Protein AF-A0A965IPZ7-F1 (afdb_monomer_lite)

pLDDT: mean 73.27, std 21.68, range [34.69, 98.5]

Secondary structure (DSSP, 8-state):
-HHHHHT-HHHHHHHHHHHHHHHHHHHHHT-HHHHHT--TTS-HHHHTT--HHHHHHHHHHHHEEE-TTS-EEESTT---GGGTT--EEEEEEE-SSS-EEEEEEEEETTEEEEEEEEESSTT--EE-TTT-TT-EE--SEEEEE---PPP-------

Sequence (158 aa):
MVLNRAGEKRGQKDIAQAWSRVANEAIGSGDFGSVFGVDAEIGRDQVANFSGARQIAWVESQLVAQRHDGVIEICPRGIDTAWLGANFECHRLVASAEHLISFAVRWHGEKPALLWEIDGPVGTRVAASAVDGAFSSTEMRGETLLSGFAARQTATVK

Radius of gyration: 17.12 Å; chains: 1; bounding box: 50×44×33 Å

Foldseek 3Di:
DVCVVVVPPVVLVVVVVVVVVVCVVCVVVVNNCVVLVNPPPPDPVVVVVCDSVVVVVSVLVQQWEQDPVRAIAGRQQEDDPVCQQPKDKDFQRCRDPFKTKIKIWHDDDQWTKIWMAMDGDAQHKYAHCQFAVPDIDRDNTDIDTGPGGDDPPPPPDD

Structure (mmCIF, N/CA/C/O backbone):
data_AF-A0A965IPZ7-F1
#
_entry.id   AF-A0A965IPZ7-F1
#
loop_
_atom_site.group_PDB
_atom_site.id
_atom_site.type_symbol
_atom_site.label_atom_id
_atom_site.label_alt_id
_atom_site.label_comp_id
_atom_site.label_asym_id
_atom_site.label_entity_id
_atom_site.label_seq_id
_atom_site.pdbx_PDB_ins_code
_atom_site.Cartn_x
_atom_site.Cartn_y
_atom_site.Cartn_z
_atom_site.occupancy
_atom_site.B_iso_or_equiv
_atom_site.auth_seq_id
_atom_site.auth_comp_id
_atom_site.auth_asym_id
_atom_site.auth_atom_id
_atom_site.pdbx_PDB_model_num
ATOM 1 N N . MET A 1 1 ? 10.015 -9.605 -10.525 1.00 48.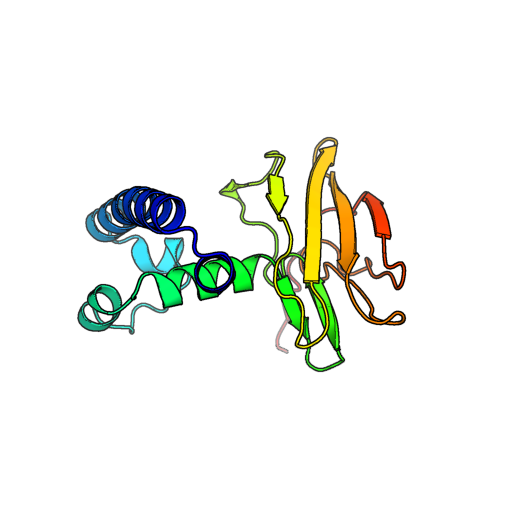59 1 MET A N 1
ATOM 2 C CA . MET A 1 1 ? 9.938 -10.655 -9.497 1.00 48.59 1 MET A CA 1
ATOM 3 C C . MET A 1 1 ? 11.152 -10.557 -8.580 1.00 48.59 1 MET A C 1
ATOM 5 O O . MET A 1 1 ? 12.256 -10.950 -8.962 1.00 48.59 1 MET A O 1
ATOM 9 N N . VAL A 1 2 ? 10.962 -9.932 -7.419 1.00 43.25 2 VAL A N 1
ATOM 10 C CA . VAL A 1 2 ? 12.019 -9.408 -6.532 1.00 43.25 2 VAL A CA 1
ATOM 11 C C . VAL A 1 2 ? 12.990 -10.494 -6.046 1.00 43.25 2 VAL A C 1
ATOM 13 O O . VAL A 1 2 ? 14.199 -10.283 -6.052 1.00 43.25 2 VAL A O 1
ATOM 16 N N . LEU A 1 3 ? 12.501 -11.709 -5.784 1.00 38.94 3 LEU A N 1
ATOM 17 C CA . LEU A 1 3 ? 13.332 -12.854 -5.386 1.00 38.94 3 LEU A CA 1
ATOM 18 C C . LEU A 1 3 ? 14.259 -13.370 -6.502 1.00 38.94 3 LEU A C 1
ATOM 20 O O . LEU A 1 3 ? 15.354 -13.850 -6.216 1.00 38.94 3 LEU A O 1
ATOM 24 N N . ASN A 1 4 ? 13.850 -13.254 -7.771 1.00 35.56 4 ASN A N 1
ATOM 25 C CA . ASN A 1 4 ? 14.676 -13.651 -8.918 1.00 35.56 4 ASN A CA 1
ATOM 26 C C . ASN A 1 4 ? 15.798 -12.629 -9.177 1.00 35.56 4 ASN A C 1
ATOM 28 O O . ASN A 1 4 ? 16.890 -12.995 -9.597 1.00 35.56 4 ASN A O 1
ATOM 32 N N . ARG A 1 5 ? 15.553 -11.349 -8.861 1.00 36.72 5 ARG A N 1
ATOM 33 C CA . ARG A 1 5 ? 16.588 -10.302 -8.878 1.00 36.72 5 ARG A CA 1
ATOM 34 C C . ARG A 1 5 ? 17.505 -10.339 -7.648 1.00 36.72 5 ARG A C 1
ATOM 36 O O . ARG A 1 5 ? 18.643 -9.906 -7.761 1.00 36.72 5 ARG A O 1
ATOM 43 N N . ALA A 1 6 ? 17.040 -10.873 -6.515 1.00 46.25 6 ALA A N 1
ATOM 44 C CA . ALA A 1 6 ? 17.814 -10.995 -5.274 1.00 46.25 6 ALA A CA 1
ATOM 45 C C . ALA A 1 6 ? 18.659 -12.284 -5.168 1.00 46.25 6 ALA A C 1
ATOM 47 O O . ALA A 1 6 ? 19.470 -12.404 -4.259 1.00 46.25 6 ALA A O 1
ATOM 48 N N . GLY A 1 7 ? 18.475 -13.264 -6.063 1.00 40.50 7 GLY A N 1
ATOM 49 C CA . GLY A 1 7 ? 19.225 -14.531 -6.038 1.00 40.50 7 GLY A CA 1
ATOM 50 C C . GLY A 1 7 ? 18.853 -15.491 -4.894 1.00 40.50 7 GLY A C 1
ATOM 51 O O . GLY A 1 7 ? 19.494 -16.531 -4.729 1.00 40.50 7 GLY A O 1
ATOM 52 N N . GLU A 1 8 ? 17.802 -15.186 -4.130 1.00 48.41 8 GLU A N 1
ATOM 53 C CA . GLU A 1 8 ? 17.426 -15.887 -2.897 1.00 48.41 8 GLU A CA 1
ATOM 54 C C . GLU A 1 8 ? 16.623 -17.167 -3.196 1.00 48.41 8 GLU A C 1
ATOM 56 O O . GLU A 1 8 ? 15.393 -17.170 -3.265 1.00 48.41 8 GLU A O 1
ATOM 61 N N . LYS A 1 9 ? 17.323 -18.286 -3.414 1.00 46.50 9 LYS A N 1
ATOM 62 C CA . LYS A 1 9 ? 16.714 -19.561 -3.848 1.00 46.50 9 LYS A CA 1
ATOM 63 C C . LYS A 1 9 ? 15.999 -20.341 -2.735 1.00 46.50 9 LYS A C 1
ATOM 65 O O . LYS A 1 9 ? 15.189 -21.211 -3.053 1.00 46.50 9 LYS A O 1
ATOM 70 N N . ARG A 1 10 ? 16.305 -20.090 -1.454 1.00 47.53 10 ARG A N 1
ATOM 71 C CA . ARG A 1 10 ? 15.673 -20.789 -0.314 1.00 47.53 10 ARG A CA 1
ATOM 72 C C . ARG A 1 10 ? 14.334 -20.170 0.058 1.00 47.53 10 ARG A C 1
ATOM 74 O O . ARG A 1 10 ? 13.342 -20.886 0.037 1.00 47.53 10 ARG A O 1
ATOM 81 N N . GLY A 1 11 ? 14.277 -18.848 0.227 1.00 50.06 11 GLY A N 1
ATOM 82 C CA . GLY A 1 11 ? 13.013 -18.146 0.483 1.00 50.06 11 GLY A CA 1
ATOM 83 C C . GLY A 1 11 ? 11.954 -18.407 -0.594 1.00 50.06 11 GLY A C 1
ATOM 84 O O . GLY A 1 11 ? 10.788 -18.619 -0.282 1.00 50.06 11 GLY A O 1
ATOM 85 N N . GLN A 1 12 ? 12.367 -18.518 -1.863 1.00 51.25 12 GLN A N 1
ATOM 86 C CA . GLN A 1 12 ? 11.477 -18.940 -2.953 1.00 51.25 12 GLN A CA 1
ATOM 87 C C . GLN A 1 12 ? 10.859 -20.328 -2.723 1.00 51.25 12 GLN A C 1
ATOM 89 O O . GLN A 1 12 ? 9.677 -20.521 -2.996 1.00 51.25 12 GLN A O 1
ATOM 94 N N . LYS A 1 13 ? 11.648 -21.296 -2.239 1.00 49.72 13 LYS A N 1
ATOM 95 C CA . LYS A 1 13 ? 11.178 -22.662 -1.976 1.00 49.72 13 LYS A CA 1
ATOM 96 C C . LYS A 1 13 ? 10.272 -22.723 -0.755 1.00 49.72 13 LYS A C 1
ATOM 98 O O . LYS A 1 13 ? 9.259 -23.410 -0.813 1.00 49.72 13 LYS A O 1
ATOM 103 N N . ASP A 1 14 ? 10.600 -21.989 0.299 1.00 50.34 14 ASP A N 1
ATOM 104 C CA . ASP A 1 14 ? 9.839 -22.017 1.549 1.00 50.34 14 ASP A CA 1
ATOM 105 C C . ASP A 1 14 ? 8.465 -21.357 1.372 1.00 50.34 14 ASP A C 1
ATOM 107 O O . ASP A 1 14 ? 7.447 -21.917 1.779 1.00 50.34 14 ASP A O 1
ATOM 111 N N . ILE A 1 15 ? 8.412 -20.231 0.649 1.00 50.50 15 ILE A N 1
ATOM 112 C CA . ILE A 1 15 ? 7.159 -19.575 0.255 1.00 50.50 15 ILE A CA 1
ATOM 113 C C . ILE A 1 15 ? 6.351 -20.503 -0.663 1.00 50.50 15 ILE A C 1
ATOM 115 O O . ILE A 1 15 ? 5.170 -20.731 -0.412 1.00 50.50 15 ILE A O 1
ATOM 119 N N . ALA A 1 16 ? 6.973 -21.112 -1.679 1.00 54.31 16 ALA A N 1
ATOM 120 C CA . ALA A 1 16 ? 6.276 -22.049 -2.563 1.00 54.31 16 ALA A CA 1
ATOM 121 C C . ALA A 1 16 ? 5.699 -23.262 -1.807 1.00 54.31 16 ALA A C 1
ATOM 123 O O . ALA A 1 16 ? 4.592 -23.703 -2.107 1.00 54.31 16 ALA A O 1
ATOM 124 N N . GLN A 1 17 ? 6.410 -23.788 -0.805 1.00 53.78 17 GLN A N 1
ATOM 125 C CA . GLN A 1 17 ? 5.935 -24.908 0.011 1.00 53.78 17 GLN A CA 1
ATOM 126 C C . GLN A 1 17 ? 4.807 -24.510 0.965 1.00 53.78 17 GLN A C 1
ATOM 128 O O . GLN A 1 17 ? 3.827 -25.247 1.076 1.00 53.78 17 GLN A O 1
ATOM 133 N N . ALA A 1 18 ? 4.920 -23.360 1.635 1.00 55.25 18 ALA A N 1
ATOM 134 C CA . ALA A 1 18 ? 3.874 -22.852 2.519 1.00 55.25 18 ALA A CA 1
ATOM 135 C C . ALA A 1 18 ? 2.570 -22.613 1.743 1.00 55.25 18 ALA A C 1
ATOM 137 O O . ALA A 1 18 ? 1.503 -23.052 2.166 1.00 55.25 18 ALA A O 1
ATOM 138 N N . TRP A 1 19 ? 2.670 -22.019 0.553 1.00 57.03 19 TRP A N 1
ATOM 139 C CA . TRP A 1 19 ? 1.510 -21.736 -0.286 1.00 57.03 19 TRP A CA 1
ATOM 140 C C . TRP A 1 19 ? 0.969 -22.955 -1.034 1.00 57.03 19 TRP A C 1
ATOM 142 O O . TRP A 1 19 ? -0.234 -23.023 -1.267 1.00 57.03 19 TRP A O 1
ATOM 152 N N . SER A 1 20 ? 1.799 -23.958 -1.342 1.00 51.03 20 SER A N 1
ATOM 153 C CA . SER A 1 20 ? 1.321 -25.242 -1.874 1.00 51.03 20 SER A CA 1
ATOM 154 C C . SER A 1 20 ? 0.392 -25.956 -0.891 1.00 51.03 20 SER A C 1
ATOM 156 O O . SER A 1 20 ? -0.549 -26.616 -1.324 1.00 51.03 20 SER A O 1
ATOM 158 N N . ARG A 1 21 ? 0.615 -25.803 0.421 1.00 60.88 21 ARG A N 1
ATOM 159 C CA . ARG A 1 21 ? -0.285 -26.359 1.442 1.00 60.88 21 ARG A CA 1
ATOM 160 C C . ARG A 1 21 ? -1.639 -25.659 1.426 1.00 60.88 21 ARG A C 1
ATOM 162 O O . ARG A 1 21 ? -2.649 -26.338 1.305 1.00 60.88 21 ARG A O 1
ATOM 169 N N . VAL A 1 22 ? -1.636 -24.325 1.436 1.00 57.72 22 VAL A N 1
ATOM 170 C CA . VAL A 1 22 ? -2.860 -23.504 1.386 1.00 57.72 22 VAL A CA 1
ATOM 171 C C . VAL A 1 22 ? -3.651 -23.756 0.098 1.00 57.72 22 VAL A C 1
ATOM 173 O O . VAL A 1 22 ? -4.863 -23.937 0.136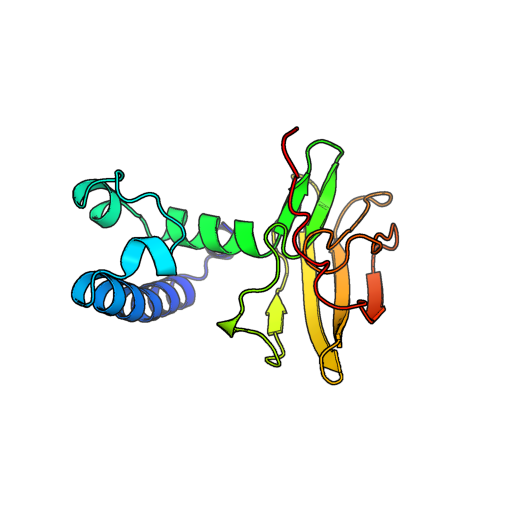 1.00 57.72 22 VAL A O 1
ATOM 176 N N . ALA A 1 23 ? -2.972 -23.833 -1.051 1.00 53.00 23 ALA A N 1
ATOM 177 C CA . ALA A 1 23 ? -3.616 -24.119 -2.330 1.00 53.00 23 ALA A CA 1
ATOM 178 C C . ALA A 1 23 ? -4.203 -25.539 -2.385 1.00 53.00 23 ALA A C 1
ATOM 180 O O . ALA A 1 23 ? -5.332 -25.704 -2.833 1.00 53.00 23 ALA A O 1
ATOM 181 N N . ASN A 1 24 ? -3.485 -26.559 -1.901 1.00 54.41 24 ASN A N 1
ATOM 182 C CA . ASN A 1 24 ? -4.006 -27.931 -1.855 1.00 54.41 24 ASN A CA 1
ATOM 183 C C . ASN A 1 24 ? -5.223 -28.058 -0.930 1.00 54.41 24 ASN A C 1
ATOM 185 O O . ASN A 1 24 ? -6.150 -28.802 -1.238 1.00 54.41 24 ASN A O 1
ATOM 189 N N . GLU A 1 25 ? -5.234 -27.317 0.176 1.00 62.47 25 GLU A N 1
ATOM 190 C CA . GLU A 1 25 ? -6.360 -27.262 1.105 1.00 62.47 25 GLU A CA 1
ATOM 191 C C . GLU A 1 25 ? -7.583 -26.584 0.467 1.00 62.47 25 GLU A C 1
ATOM 193 O O . GLU A 1 25 ? -8.672 -27.155 0.482 1.00 62.47 25 GLU A O 1
ATOM 198 N N . ALA A 1 26 ? -7.389 -25.444 -0.208 1.00 52.59 26 ALA A N 1
ATOM 199 C CA . ALA A 1 26 ? -8.443 -24.728 -0.933 1.00 52.59 26 ALA A CA 1
ATOM 200 C C . ALA A 1 26 ? -8.991 -25.504 -2.151 1.00 52.59 26 ALA A C 1
ATOM 202 O O . ALA A 1 26 ? -10.176 -25.422 -2.474 1.00 52.59 26 ALA A O 1
ATOM 203 N N . ILE A 1 27 ? -8.144 -26.277 -2.841 1.00 51.94 27 ILE A N 1
ATOM 204 C CA . ILE A 1 27 ? -8.565 -27.180 -3.925 1.00 51.94 27 ILE A CA 1
ATOM 205 C C . ILE A 1 27 ? -9.374 -28.349 -3.355 1.00 51.94 27 ILE A C 1
ATOM 207 O O . ILE A 1 27 ? -10.401 -28.714 -3.924 1.00 51.94 27 ILE A O 1
ATOM 211 N N . GLY A 1 28 ?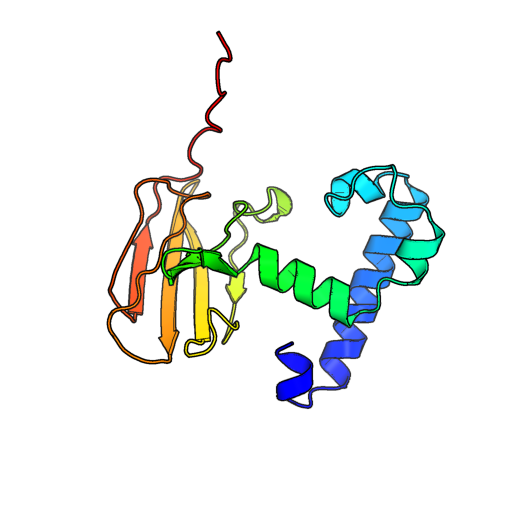 -8.933 -28.923 -2.231 1.00 52.72 28 GLY A N 1
ATOM 212 C CA . GLY A 1 28 ? -9.634 -30.013 -1.554 1.00 52.72 28 GLY A CA 1
ATOM 213 C C . GLY A 1 28 ? -11.005 -29.606 -1.009 1.00 52.72 28 GLY A C 1
ATOM 214 O O . GLY A 1 28 ? -11.918 -30.429 -0.997 1.00 52.72 28 GLY A O 1
ATOM 215 N N . SER A 1 29 ? -11.164 -28.342 -0.606 1.00 58.31 29 SER A N 1
ATOM 216 C CA . SER A 1 29 ? -12.428 -27.782 -0.113 1.00 58.31 29 SER A CA 1
ATOM 217 C C . SER A 1 29 ? -13.331 -27.195 -1.207 1.00 58.31 29 SER A C 1
ATOM 219 O O . SER A 1 29 ? -14.496 -26.913 -0.938 1.00 58.31 29 SER A O 1
ATOM 221 N N . GLY A 1 30 ? -12.829 -27.027 -2.437 1.00 48.88 30 GLY A N 1
ATOM 222 C CA . GLY A 1 30 ? -13.576 -26.427 -3.550 1.00 48.88 30 GLY A CA 1
ATOM 223 C C . GLY A 1 30 ? -13.690 -24.897 -3.495 1.00 48.88 30 GLY A C 1
ATOM 224 O O . GLY A 1 30 ? -14.399 -24.320 -4.316 1.00 48.88 30 GLY A O 1
ATOM 225 N N . ASP A 1 31 ? -12.974 -24.238 -2.580 1.00 56.88 31 ASP A N 1
ATOM 226 C CA . ASP A 1 31 ? -13.052 -22.789 -2.321 1.00 56.88 31 ASP A CA 1
ATOM 227 C C . ASP A 1 31 ? -11.988 -21.974 -3.090 1.00 56.88 31 ASP A C 1
ATOM 229 O O . ASP A 1 31 ? -11.758 -20.790 -2.860 1.00 56.88 31 ASP A O 1
ATOM 233 N N . PHE A 1 32 ? -11.303 -22.608 -4.042 1.00 50.06 32 PHE A N 1
ATOM 234 C CA . PHE A 1 32 ? -10.156 -22.039 -4.756 1.00 50.06 32 PHE A CA 1
ATOM 235 C C . PHE A 1 32 ? -10.447 -20.696 -5.455 1.00 50.06 32 PHE A C 1
ATOM 237 O O . PHE A 1 32 ? -9.635 -19.775 -5.389 1.00 50.06 32 PHE A O 1
ATOM 244 N N . GLY A 1 33 ? -11.605 -20.558 -6.110 1.00 49.22 33 GLY A N 1
ATOM 245 C CA . GLY A 1 33 ? -11.977 -19.318 -6.807 1.00 49.22 33 GLY A CA 1
ATOM 246 C C . GLY A 1 33 ? -12.202 -18.135 -5.860 1.00 49.22 33 GLY A C 1
ATOM 247 O O . GLY A 1 33 ? -11.862 -17.005 -6.197 1.00 49.22 33 GLY A O 1
ATOM 248 N N . SER A 1 34 ? -12.700 -18.415 -4.654 1.00 54.00 34 SER A N 1
ATOM 249 C CA . SER A 1 34 ? -12.886 -17.451 -3.564 1.00 54.00 34 SER A CA 1
ATOM 250 C C . SER A 1 34 ? -11.541 -17.023 -2.970 1.00 54.00 34 SER A C 1
ATOM 252 O O . SER A 1 34 ? -11.245 -15.833 -2.903 1.00 54.00 34 SER A O 1
ATOM 254 N N . VAL A 1 35 ? -10.677 -17.993 -2.649 1.00 54.03 35 VAL A N 1
ATOM 255 C CA . VAL A 1 35 ? -9.366 -17.752 -2.021 1.00 54.03 35 VAL A CA 1
ATOM 256 C C . VAL A 1 35 ? -8.402 -16.999 -2.943 1.00 54.03 35 VAL A C 1
ATOM 258 O O . VAL A 1 35 ? -7.600 -16.191 -2.479 1.00 54.03 35 VAL A O 1
ATOM 261 N N . PHE A 1 36 ? -8.464 -17.252 -4.251 1.00 51.25 36 PHE A N 1
ATOM 262 C CA . PHE A 1 36 ? -7.509 -16.695 -5.214 1.00 51.25 36 PHE A CA 1
ATOM 263 C C . PHE A 1 36 ? -8.124 -15.681 -6.188 1.00 51.25 36 PHE A C 1
ATOM 265 O O . PHE A 1 36 ? -7.425 -15.194 -7.077 1.00 51.25 36 PHE A O 1
ATOM 272 N N . GLY A 1 37 ? -9.408 -15.338 -6.028 1.00 47.47 37 GLY A N 1
ATOM 273 C CA . GLY A 1 37 ? -10.102 -14.365 -6.877 1.00 47.47 37 GLY A CA 1
ATOM 274 C C . GLY A 1 37 ? -10.063 -14.735 -8.363 1.00 47.47 37 GLY A C 1
ATOM 275 O O . GLY A 1 37 ? -9.799 -13.876 -9.205 1.00 47.47 37 GLY A O 1
ATOM 276 N N . VAL A 1 38 ? -10.248 -16.022 -8.672 1.00 50.09 38 VAL A N 1
ATOM 277 C CA . VAL A 1 38 ? -10.194 -16.575 -10.034 1.00 50.09 38 VAL A CA 1
ATOM 278 C C . VAL A 1 38 ? -11.598 -17.019 -10.436 1.00 50.09 38 VAL A C 1
ATOM 280 O O . VAL A 1 38 ? -12.210 -17.817 -9.725 1.00 50.09 38 VAL A O 1
ATOM 283 N N . ASP A 1 39 ? -12.105 -16.534 -11.573 1.00 44.12 39 ASP A N 1
ATOM 284 C CA . ASP A 1 39 ? -13.394 -16.981 -12.110 1.00 44.12 39 ASP A CA 1
ATOM 285 C C . ASP A 1 39 ? -13.374 -18.492 -12.393 1.00 44.12 39 ASP A C 1
ATOM 287 O O . ASP A 1 39 ? -12.401 -19.038 -12.925 1.00 44.12 39 ASP A O 1
ATOM 291 N N . ALA A 1 40 ? -14.475 -19.169 -12.047 1.00 45.47 40 ALA A N 1
ATOM 292 C CA . ALA A 1 40 ? -14.625 -20.630 -12.057 1.00 45.47 40 ALA A CA 1
ATOM 293 C C . ALA A 1 40 ? -14.422 -21.300 -13.435 1.00 45.47 40 ALA A C 1
ATOM 295 O O . ALA A 1 40 ? -14.381 -22.527 -13.530 1.00 45.47 40 ALA A O 1
ATOM 296 N N . GLU A 1 41 ? -14.286 -20.510 -14.500 1.00 44.84 41 GLU A N 1
ATOM 297 C CA . GLU A 1 41 ? -14.103 -20.969 -15.878 1.00 44.84 41 GLU A CA 1
ATOM 298 C C . GLU A 1 41 ? -12.627 -21.231 -16.246 1.00 44.84 41 GLU A C 1
ATOM 300 O O . GLU A 1 41 ? -12.332 -21.822 -17.287 1.00 44.84 41 GLU A O 1
ATOM 305 N N . ILE A 1 42 ? -11.674 -20.869 -15.377 1.00 45.50 42 ILE A N 1
ATOM 306 C CA . ILE A 1 42 ? -10.258 -21.210 -15.564 1.00 45.50 42 ILE A CA 1
ATOM 307 C C . ILE A 1 42 ? -10.032 -22.654 -15.089 1.00 45.50 42 ILE A C 1
ATOM 309 O O . ILE A 1 42 ? -9.853 -22.942 -13.906 1.00 45.50 42 ILE A O 1
ATOM 313 N N . GLY A 1 43 ? -10.086 -23.582 -16.048 1.00 41.81 43 GLY A N 1
ATOM 314 C CA . GLY A 1 43 ? -10.015 -25.026 -15.827 1.00 41.81 43 GLY A CA 1
ATOM 315 C C . GLY A 1 43 ? -8.798 -25.505 -15.022 1.00 41.81 43 GLY A C 1
ATOM 316 O O . GLY A 1 43 ? -7.710 -24.931 -15.082 1.00 41.81 43 GLY A O 1
ATOM 317 N N . ARG A 1 44 ? -8.991 -26.627 -14.310 1.00 40.62 44 ARG A N 1
ATOM 318 C CA . ARG A 1 44 ? -8.020 -27.315 -13.427 1.00 40.62 44 ARG A CA 1
ATOM 319 C C . ARG A 1 44 ? -6.610 -27.486 -14.028 1.00 40.62 44 ARG A C 1
ATOM 321 O O . ARG A 1 44 ? -5.635 -27.492 -13.282 1.00 40.62 44 ARG A O 1
ATOM 328 N N . ASP A 1 45 ? -6.490 -27.544 -15.354 1.00 41.22 45 ASP A N 1
ATOM 329 C CA . ASP A 1 45 ? -5.214 -27.673 -16.076 1.00 41.22 45 ASP A CA 1
ATOM 330 C C . ASP A 1 45 ? -4.365 -26.385 -16.094 1.00 41.22 45 ASP A C 1
ATOM 332 O O . ASP A 1 45 ? -3.140 -26.449 -16.205 1.00 41.22 45 ASP A O 1
ATOM 336 N N . GLN A 1 46 ? -4.973 -25.202 -15.943 1.00 45.78 46 GLN A N 1
ATOM 337 C CA . GLN A 1 46 ? -4.242 -23.932 -15.807 1.00 45.78 46 GLN A CA 1
ATOM 338 C C . GLN A 1 46 ? -3.717 -23.723 -14.380 1.00 45.78 46 GLN A C 1
ATOM 340 O O . GLN A 1 46 ? -2.678 -23.091 -14.198 1.00 45.78 46 GLN A O 1
ATOM 345 N N . VAL A 1 47 ? -4.386 -24.308 -13.381 1.00 43.34 47 VAL A N 1
ATOM 346 C CA . VAL A 1 47 ? -3.997 -24.262 -11.960 1.00 43.34 47 VAL A CA 1
ATOM 347 C C . VAL A 1 47 ? -2.734 -25.091 -11.702 1.00 43.34 47 VAL A C 1
ATOM 349 O O . VAL A 1 47 ? -1.847 -24.647 -10.979 1.00 43.34 47 VAL A O 1
ATOM 352 N N . ALA A 1 48 ? -2.571 -26.226 -12.391 1.00 44.16 48 ALA A N 1
ATOM 353 C CA . ALA A 1 48 ? -1.310 -26.980 -12.411 1.00 44.16 48 ALA A CA 1
ATOM 354 C C . ALA A 1 48 ? -0.157 -26.218 -13.108 1.00 44.16 48 ALA A C 1
ATOM 356 O O . ALA A 1 48 ? 1.016 -26.511 -12.879 1.00 44.16 48 ALA A O 1
ATOM 357 N N . ASN A 1 49 ? -0.491 -25.212 -13.928 1.00 44.38 49 ASN A N 1
ATOM 358 C CA . ASN A 1 49 ? 0.431 -24.349 -14.673 1.00 44.38 49 ASN A CA 1
ATOM 359 C C . ASN A 1 49 ? 0.601 -22.940 -14.063 1.00 44.38 49 ASN A C 1
ATOM 361 O O . ASN A 1 49 ? 1.251 -22.069 -14.666 1.00 44.38 49 ASN A O 1
ATOM 365 N N . PHE A 1 50 ? 0.077 -22.703 -12.853 1.00 46.66 50 PHE A N 1
ATOM 366 C CA . PHE A 1 50 ? 0.478 -21.570 -12.021 1.00 46.66 50 PHE A CA 1
ATOM 367 C C . PHE A 1 50 ? 1.905 -21.824 -11.529 1.00 46.66 50 PHE A C 1
ATOM 369 O O . PHE A 1 50 ? 2.154 -22.329 -10.439 1.00 46.66 50 PHE A O 1
ATOM 376 N N . SER A 1 51 ? 2.885 -21.501 -12.371 1.00 54.81 51 SER A N 1
ATOM 377 C CA . SER A 1 51 ? 4.274 -21.460 -11.933 1.00 54.81 51 SER A CA 1
ATOM 378 C C . SER A 1 51 ? 4.381 -20.509 -10.737 1.00 54.81 51 SER A C 1
ATOM 380 O O . SER A 1 51 ? 3.751 -19.448 -10.728 1.00 54.81 51 SER A O 1
ATOM 382 N N . GLY A 1 52 ? 5.196 -20.850 -9.734 1.00 56.47 52 GLY A N 1
ATOM 383 C CA . GLY A 1 52 ? 5.350 -20.019 -8.528 1.00 56.47 52 GLY A CA 1
ATOM 384 C C . GLY A 1 52 ? 5.691 -18.551 -8.832 1.00 56.47 52 GLY A C 1
ATOM 385 O O . GLY A 1 52 ? 5.351 -17.656 -8.066 1.00 56.47 52 GLY A O 1
ATOM 386 N N . ALA A 1 53 ? 6.273 -18.279 -10.006 1.00 57.59 53 ALA A N 1
ATOM 387 C CA . ALA A 1 53 ? 6.498 -16.932 -10.518 1.00 57.59 53 ALA A CA 1
ATOM 388 C C . ALA A 1 53 ? 5.216 -16.129 -10.791 1.00 57.59 53 ALA A C 1
ATOM 390 O O . ALA A 1 53 ? 5.158 -14.951 -10.443 1.00 57.59 53 ALA A O 1
ATOM 391 N N . ARG A 1 54 ? 4.186 -16.747 -11.384 1.00 56.28 54 ARG A N 1
ATOM 392 C CA . ARG A 1 54 ? 2.887 -16.099 -11.629 1.00 56.28 54 ARG A CA 1
ATOM 393 C C . ARG A 1 54 ? 2.134 -15.843 -10.330 1.00 56.28 54 ARG A C 1
ATOM 395 O O . ARG A 1 54 ? 1.533 -14.787 -10.183 1.00 56.28 54 ARG A O 1
ATOM 402 N N . GLN A 1 55 ? 2.224 -16.769 -9.379 1.00 59.53 55 GLN A N 1
ATOM 403 C CA . GLN A 1 55 ? 1.593 -16.620 -8.070 1.00 59.53 55 GLN A CA 1
ATOM 404 C C . GLN A 1 55 ? 2.209 -15.468 -7.265 1.00 59.53 55 GLN A C 1
ATOM 406 O O . GLN A 1 55 ? 1.492 -14.632 -6.730 1.00 59.53 55 GLN A O 1
ATOM 411 N N . ILE A 1 56 ? 3.538 -15.366 -7.238 1.00 67.19 56 ILE A N 1
ATOM 412 C CA . ILE A 1 56 ? 4.238 -14.255 -6.578 1.00 67.19 56 ILE A CA 1
ATOM 413 C C . ILE A 1 56 ? 3.946 -12.926 -7.275 1.00 67.19 56 ILE A C 1
ATOM 415 O O . ILE A 1 56 ? 3.702 -11.940 -6.594 1.00 67.19 56 ILE A O 1
ATOM 419 N N . ALA A 1 57 ? 3.920 -12.891 -8.610 1.00 64.75 57 ALA A N 1
ATOM 420 C CA . ALA A 1 57 ? 3.551 -11.680 -9.341 1.00 64.75 57 ALA A CA 1
ATOM 421 C C . ALA A 1 57 ? 2.107 -11.243 -9.035 1.00 64.75 57 ALA A C 1
ATOM 423 O O . ALA A 1 57 ? 1.829 -10.052 -8.920 1.00 64.75 57 ALA A O 1
ATOM 424 N N . TRP A 1 58 ? 1.195 -12.203 -8.861 1.00 68.88 58 TRP A N 1
ATOM 425 C CA . TRP A 1 58 ? -0.174 -11.923 -8.446 1.00 68.88 58 TRP A CA 1
ATOM 426 C C . TRP A 1 58 ? -0.228 -11.340 -7.028 1.00 68.88 58 TRP A C 1
ATOM 428 O O . TRP A 1 58 ? -0.858 -10.300 -6.852 1.00 68.88 58 TRP A O 1
ATOM 438 N N . VAL A 1 59 ? 0.491 -11.918 -6.057 1.00 71.94 59 VAL A N 1
ATOM 439 C CA . VAL A 1 59 ? 0.594 -11.369 -4.689 1.00 71.94 59 VAL A CA 1
ATOM 440 C C . VAL A 1 59 ? 1.231 -9.975 -4.690 1.00 71.94 59 VAL A C 1
ATOM 442 O O . VAL A 1 59 ? 0.681 -9.063 -4.083 1.00 71.94 59 VAL A O 1
ATOM 445 N N . GLU A 1 60 ? 2.335 -9.770 -5.419 1.00 73.19 60 GLU A N 1
ATOM 446 C CA . GLU A 1 60 ? 2.967 -8.449 -5.580 1.00 73.19 60 GLU A CA 1
ATOM 447 C C . GLU A 1 60 ? 1.943 -7.422 -6.116 1.00 73.19 60 GLU A C 1
ATOM 449 O O . GLU A 1 60 ? 1.876 -6.309 -5.598 1.00 73.19 60 GLU A O 1
ATOM 454 N N . SER A 1 61 ? 1.068 -7.819 -7.054 1.00 76.44 61 SER A N 1
ATOM 455 C CA . SER A 1 61 ? 0.007 -6.950 -7.597 1.00 76.44 61 SER A CA 1
ATOM 456 C C . SER A 1 61 ? -1.114 -6.603 -6.610 1.00 76.44 61 SER A C 1
ATOM 458 O O . SER A 1 61 ? -1.861 -5.657 -6.856 1.00 76.44 61 SER A O 1
ATOM 460 N N . GLN A 1 62 ? -1.285 -7.378 -5.532 1.00 82.75 62 GLN A N 1
ATOM 461 C CA . GLN A 1 62 ? -2.225 -7.047 -4.454 1.00 82.75 62 GLN A CA 1
ATOM 462 C C . GLN A 1 62 ? -1.647 -5.996 -3.508 1.00 82.75 62 GLN A C 1
ATOM 464 O O . GLN A 1 62 ? -2.409 -5.288 -2.863 1.00 82.75 62 GLN A O 1
ATOM 469 N N . LEU A 1 63 ? -0.318 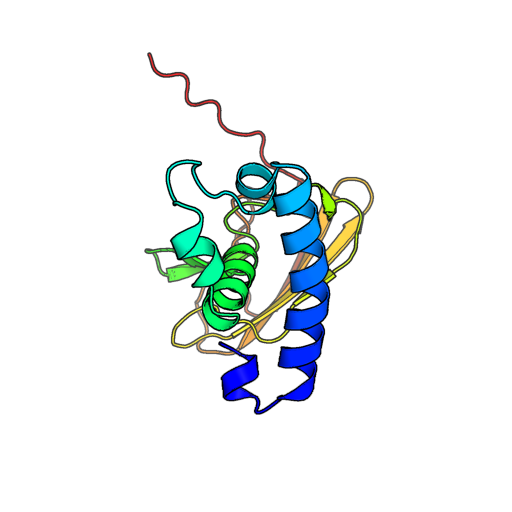-5.893 -3.424 1.00 90.44 63 LEU A N 1
ATOM 470 C CA . LEU A 1 63 ? 0.383 -5.020 -2.482 1.00 90.44 63 LEU A CA 1
ATOM 471 C C . LEU A 1 63 ? 0.711 -3.659 -3.093 1.00 90.44 63 LEU A C 1
ATOM 473 O O . LEU A 1 63 ? 0.578 -2.640 -2.420 1.00 90.44 63 LEU A O 1
ATOM 477 N N . VAL A 1 64 ? 1.132 -3.633 -4.359 1.00 92.94 64 VAL A N 1
ATOM 478 C CA . VAL A 1 64 ? 1.438 -2.392 -5.072 1.00 92.94 64 VAL A CA 1
ATOM 479 C C . VAL A 1 64 ? 1.130 -2.516 -6.562 1.00 92.94 64 VAL A C 1
ATOM 481 O O . VAL A 1 64 ? 1.375 -3.552 -7.181 1.00 92.94 64 VAL A O 1
ATOM 484 N N . ALA A 1 65 ? 0.630 -1.439 -7.163 1.00 90.88 65 ALA A N 1
ATOM 485 C CA . ALA A 1 65 ? 0.545 -1.305 -8.612 1.00 90.88 65 ALA A CA 1
ATOM 486 C C . ALA A 1 65 ? 0.773 0.144 -9.055 1.00 90.88 65 ALA A C 1
ATOM 488 O O . ALA A 1 65 ? 0.444 1.081 -8.333 1.00 90.88 65 ALA A O 1
ATOM 489 N N . GLN A 1 66 ? 1.283 0.331 -10.274 1.00 90.88 66 GLN A N 1
ATOM 490 C CA . GLN A 1 66 ? 1.247 1.638 -10.925 1.00 90.88 66 GLN A CA 1
ATOM 491 C C . GLN A 1 66 ? -0.089 1.810 -11.645 1.00 90.88 66 GLN A C 1
ATOM 493 O O . GLN A 1 66 ? -0.471 0.983 -12.477 1.00 90.88 66 GLN A O 1
ATOM 498 N N . ARG A 1 67 ? -0.787 2.902 -11.354 1.00 89.00 67 ARG A N 1
ATOM 499 C CA . ARG A 1 67 ? -1.973 3.323 -12.094 1.00 89.00 67 ARG A CA 1
ATOM 500 C C . ARG A 1 67 ? -1.561 3.969 -13.422 1.00 89.00 67 ARG A C 1
ATOM 502 O O . ARG A 1 67 ? -0.429 4.413 -13.592 1.00 89.00 67 ARG A O 1
ATOM 509 N N . HIS A 1 68 ? -2.480 4.018 -14.385 1.00 84.81 68 HIS A N 1
ATOM 510 C CA . HIS A 1 68 ? -2.198 4.528 -15.735 1.00 84.81 68 HIS A CA 1
ATOM 511 C C . HIS A 1 68 ? -1.722 5.994 -15.764 1.00 84.81 68 HIS A C 1
ATOM 513 O O . HIS A 1 68 ? -1.034 6.395 -16.695 1.00 84.81 68 HIS A O 1
ATOM 519 N N . ASP A 1 69 ? -2.085 6.787 -14.756 1.00 85.94 69 ASP A N 1
ATOM 520 C CA . ASP A 1 69 ? -1.690 8.187 -14.575 1.00 85.94 69 ASP A CA 1
ATOM 521 C C . ASP A 1 69 ? -0.354 8.344 -13.824 1.00 85.94 69 ASP A C 1
ATOM 523 O O . ASP A 1 69 ? 0.031 9.452 -13.456 1.00 85.94 69 ASP A O 1
ATOM 527 N N . GLY A 1 70 ? 0.360 7.239 -13.592 1.00 87.75 70 GLY A N 1
ATOM 528 C CA . GLY A 1 70 ? 1.682 7.215 -12.973 1.00 87.75 70 GLY A CA 1
ATOM 529 C C . GLY A 1 70 ? 1.676 7.122 -11.448 1.00 87.75 70 GLY A C 1
ATOM 530 O O . GLY A 1 70 ? 2.748 6.950 -10.870 1.00 87.75 70 GLY A O 1
ATOM 531 N N . VAL A 1 71 ? 0.506 7.180 -10.801 1.00 95.56 71 VAL A N 1
ATOM 532 C CA . VAL A 1 71 ? 0.371 7.073 -9.339 1.00 95.56 71 VAL A CA 1
ATOM 533 C C . VAL A 1 71 ? 0.730 5.666 -8.862 1.00 95.56 71 VAL A C 1
ATOM 535 O O . VAL A 1 71 ? 0.295 4.672 -9.444 1.00 95.56 71 VAL A O 1
ATOM 538 N N . ILE A 1 72 ? 1.503 5.580 -7.782 1.00 96.75 72 ILE A N 1
ATOM 539 C CA . ILE A 1 72 ? 1.796 4.334 -7.073 1.00 96.75 72 ILE A CA 1
ATOM 540 C C . ILE A 1 72 ? 0.644 4.061 -6.103 1.00 96.75 72 ILE A C 1
ATOM 542 O O . ILE A 1 72 ? 0.459 4.785 -5.128 1.00 96.75 72 ILE A O 1
ATOM 546 N N . GLU A 1 73 ? -0.135 3.019 -6.369 1.00 96.56 73 GLU A N 1
ATOM 547 C CA . GLU A 1 73 ? -1.216 2.562 -5.496 1.00 96.56 73 GLU A CA 1
ATOM 548 C C . GLU A 1 73 ? -0.715 1.471 -4.557 1.00 96.56 73 GLU A C 1
ATOM 550 O O . GLU A 1 73 ? -0.257 0.417 -5.005 1.00 96.56 73 GLU A O 1
ATOM 555 N N . ILE A 1 74 ? -0.839 1.716 -3.255 1.00 95.69 74 ILE A N 1
ATOM 556 C CA . ILE A 1 74 ? -0.642 0.730 -2.195 1.00 95.69 74 ILE A CA 1
ATOM 557 C C . ILE A 1 74 ? -1.965 0.012 -1.966 1.00 95.69 74 ILE A C 1
ATOM 559 O O . ILE A 1 74 ? -3.006 0.646 -1.797 1.00 95.69 74 ILE A O 1
ATOM 563 N N . CYS A 1 75 ? -1.913 -1.317 -1.930 1.00 92.62 75 CYS A N 1
ATOM 564 C CA . CYS A 1 75 ? -3.085 -2.172 -1.788 1.00 92.62 75 CYS A CA 1
ATOM 565 C C . CYS A 1 75 ? -4.200 -1.781 -2.781 1.00 92.62 75 CYS A C 1
ATOM 567 O O . CYS A 1 75 ? -5.299 -1.422 -2.356 1.00 92.62 75 CYS A O 1
ATOM 569 N N . PRO A 1 76 ? -3.957 -1.830 -4.109 1.00 90.81 76 PRO A N 1
ATOM 570 C CA . PRO A 1 76 ? -4.891 -1.331 -5.128 1.00 90.81 76 PRO A CA 1
ATOM 571 C C . PRO A 1 76 ? -6.259 -2.033 -5.127 1.00 90.81 76 PRO A C 1
ATOM 573 O O . PRO A 1 76 ? -7.207 -1.529 -5.725 1.00 90.81 76 PRO A O 1
ATOM 576 N N . ARG A 1 77 ? -6.371 -3.199 -4.476 1.00 87.56 77 ARG A N 1
ATOM 577 C CA . ARG A 1 77 ? -7.629 -3.942 -4.288 1.00 87.56 77 ARG A CA 1
ATOM 578 C C . ARG A 1 77 ? -8.147 -3.910 -2.843 1.00 87.56 77 ARG A C 1
ATOM 580 O O . ARG A 1 77 ? -9.078 -4.638 -2.517 1.00 87.56 77 ARG A O 1
ATOM 587 N N . GLY A 1 78 ? -7.572 -3.060 -1.997 1.00 89.31 78 GLY A N 1
ATOM 588 C CA . GLY A 1 78 ? -7.812 -3.025 -0.559 1.00 89.31 78 GLY A CA 1
ATOM 589 C C . GLY A 1 78 ? -6.897 -3.986 0.203 1.00 89.31 78 GLY A C 1
ATOM 590 O O . GLY A 1 78 ? -6.094 -4.710 -0.383 1.00 89.31 78 GLY A O 1
ATOM 591 N N . ILE A 1 79 ? -7.003 -3.957 1.529 1.00 84.00 79 ILE A N 1
ATOM 592 C CA . ILE A 1 79 ? -6.343 -4.919 2.419 1.00 84.00 79 ILE A CA 1
ATOM 593 C C . ILE A 1 79 ? -7.294 -6.101 2.603 1.00 84.00 79 ILE A C 1
ATOM 595 O O . ILE A 1 79 ? -8.475 -5.900 2.887 1.00 84.00 79 ILE A O 1
ATOM 599 N N . ASP A 1 80 ? -6.773 -7.317 2.445 1.00 80.56 80 ASP A N 1
ATOM 600 C CA . ASP A 1 80 ? -7.551 -8.538 2.639 1.00 80.56 80 ASP A CA 1
ATOM 601 C C . ASP A 1 80 ? -8.136 -8.603 4.058 1.00 80.56 80 ASP A C 1
ATOM 603 O O . ASP A 1 80 ? -7.474 -8.265 5.044 1.00 80.56 80 ASP A O 1
ATOM 607 N N . THR A 1 81 ? -9.379 -9.074 4.169 1.00 78.38 81 THR A N 1
ATOM 608 C CA . THR A 1 81 ? -10.070 -9.243 5.454 1.00 78.38 81 THR A CA 1
ATOM 609 C C . THR A 1 81 ? -9.301 -10.116 6.450 1.00 78.38 81 THR A C 1
ATOM 611 O O . THR A 1 81 ? -9.382 -9.884 7.655 1.00 78.38 81 THR A O 1
ATOM 614 N N . ALA A 1 82 ? -8.508 -11.076 5.967 1.00 77.44 82 ALA A N 1
ATOM 615 C CA . ALA A 1 82 ? -7.671 -11.938 6.791 1.00 77.44 82 ALA A CA 1
ATOM 616 C C . ALA A 1 82 ? -6.513 -11.187 7.474 1.00 77.44 82 ALA A C 1
ATOM 618 O O . ALA A 1 82 ? -5.908 -11.717 8.405 1.00 77.44 82 ALA A O 1
ATOM 619 N N . TRP A 1 83 ? -6.173 -9.978 7.012 1.00 79.75 83 TRP A N 1
ATOM 620 C CA . TRP A 1 83 ? -5.068 -9.164 7.535 1.00 79.75 83 TRP A CA 1
ATOM 621 C C . TRP A 1 83 ? -5.548 -7.958 8.354 1.00 79.75 83 TRP A C 1
ATOM 623 O O . TRP A 1 83 ? -4.737 -7.143 8.800 1.00 79.75 83 TRP A O 1
ATOM 633 N N . LEU A 1 84 ? -6.856 -7.836 8.589 1.00 83.69 84 LEU A N 1
ATOM 634 C CA . LEU A 1 84 ? -7.405 -6.793 9.453 1.00 83.69 84 LEU A CA 1
ATOM 635 C C . LEU A 1 84 ? -6.892 -6.952 10.884 1.00 83.69 84 LEU A C 1
ATOM 637 O O . LEU A 1 84 ? -6.920 -8.039 11.455 1.00 83.69 84 LEU A O 1
ATOM 641 N N . GLY A 1 85 ? -6.395 -5.861 11.463 1.00 82.75 85 GLY A N 1
ATOM 642 C CA . GLY A 1 85 ? -5.762 -5.863 12.784 1.00 82.75 85 GLY A CA 1
ATOM 643 C C . GLY A 1 85 ? -4.347 -6.459 12.820 1.00 82.75 85 GLY A C 1
ATOM 644 O O . GLY A 1 85 ? -3.646 -6.285 13.817 1.00 82.75 85 GLY A O 1
ATOM 645 N N . ALA A 1 86 ? -3.889 -7.118 11.750 1.00 87.44 86 ALA A N 1
ATOM 646 C CA . ALA A 1 86 ? -2.538 -7.657 11.658 1.00 87.44 86 ALA A CA 1
ATOM 647 C C . ALA A 1 86 ? -1.572 -6.604 11.102 1.00 87.44 86 ALA A C 1
ATOM 649 O O . ALA A 1 86 ? -1.733 -6.113 9.984 1.00 87.44 86 ALA A O 1
ATOM 650 N N . ASN A 1 87 ? -0.544 -6.260 11.878 1.00 88.25 87 ASN A N 1
ATOM 651 C CA . ASN A 1 87 ? 0.528 -5.397 11.390 1.00 88.25 87 ASN A CA 1
ATOM 652 C C . ASN A 1 87 ? 1.362 -6.154 10.352 1.00 88.25 87 ASN A C 1
ATOM 654 O O . ASN A 1 87 ? 1.733 -7.306 10.585 1.00 88.25 87 ASN A O 1
ATOM 658 N N . PHE A 1 88 ? 1.702 -5.501 9.244 1.00 88.31 88 PHE A N 1
ATOM 659 C CA . PHE A 1 88 ? 2.569 -6.089 8.226 1.00 88.31 88 PHE A CA 1
ATOM 660 C C . PHE A 1 88 ? 3.447 -5.040 7.555 1.00 88.31 88 PHE A C 1
ATOM 662 O O . PHE A 1 88 ? 3.155 -3.844 7.573 1.00 88.31 88 PHE A O 1
ATOM 669 N N . GLU A 1 89 ? 4.535 -5.508 6.956 1.00 91.62 89 GLU A N 1
ATOM 670 C CA . GLU A 1 89 ? 5.507 -4.680 6.257 1.00 91.62 89 GLU A CA 1
ATOM 671 C C . GLU A 1 89 ? 5.932 -5.333 4.945 1.00 91.62 89 GLU A C 1
ATOM 673 O O . GLU A 1 89 ? 6.031 -6.554 4.819 1.00 91.62 89 GLU A O 1
ATOM 678 N N . CYS A 1 90 ? 6.147 -4.486 3.952 1.00 90.75 90 CYS A N 1
ATOM 679 C CA . CYS A 1 90 ? 6.570 -4.831 2.612 1.00 90.75 90 CYS A CA 1
ATOM 680 C C . CYS A 1 90 ? 7.820 -4.023 2.293 1.00 90.75 90 CYS A C 1
ATOM 682 O O . CYS A 1 90 ? 7.843 -2.808 2.480 1.00 90.75 90 CYS A O 1
ATOM 684 N N . HIS A 1 91 ? 8.847 -4.688 1.776 1.00 92.25 91 HIS A N 1
ATOM 685 C CA . HIS A 1 91 ? 10.147 -4.070 1.539 1.00 92.25 91 HIS A CA 1
ATOM 686 C C . HIS A 1 91 ? 10.512 -4.144 0.061 1.00 92.25 91 HIS A C 1
ATOM 688 O O . HIS A 1 91 ? 10.509 -5.226 -0.528 1.00 92.25 91 HIS A O 1
ATOM 694 N N . ARG A 1 92 ? 10.876 -2.995 -0.520 1.00 91.56 92 ARG A N 1
ATOM 695 C CA . ARG A 1 92 ? 11.432 -2.858 -1.878 1.00 91.56 92 ARG A CA 1
ATOM 696 C C . ARG A 1 92 ? 10.606 -3.547 -2.975 1.00 91.56 92 ARG A C 1
ATOM 698 O O . ARG A 1 92 ? 11.160 -4.187 -3.875 1.00 91.56 92 ARG A O 1
ATOM 705 N N . LEU A 1 93 ? 9.286 -3.404 -2.920 1.00 89.88 93 LEU A N 1
ATOM 706 C CA . LEU A 1 93 ? 8.400 -3.839 -3.994 1.00 89.88 93 LEU A CA 1
ATOM 707 C C . LEU A 1 93 ? 8.586 -2.956 -5.230 1.00 89.88 93 LEU A C 1
ATOM 709 O O . LEU A 1 93 ? 8.863 -1.764 -5.121 1.00 89.88 93 LEU A O 1
ATOM 713 N N . VAL A 1 94 ? 8.427 -3.539 -6.418 1.00 89.75 94 VAL A N 1
ATOM 714 C CA . VAL A 1 94 ? 8.517 -2.787 -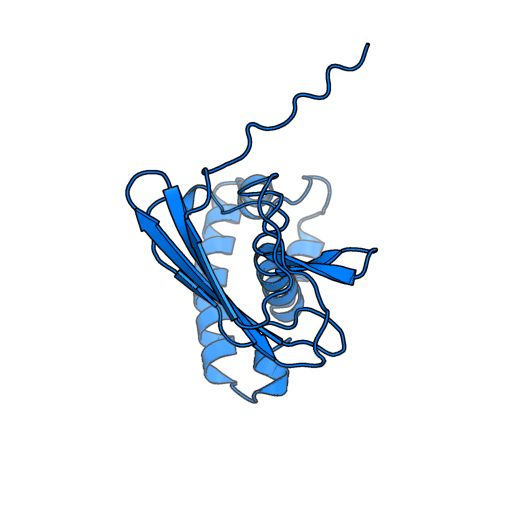7.676 1.00 89.75 94 VAL A CA 1
ATOM 715 C C . VAL A 1 94 ? 7.227 -1.997 -7.870 1.00 89.75 94 VAL A C 1
ATOM 717 O O . VAL A 1 94 ? 6.189 -2.585 -8.155 1.00 89.75 94 VAL A O 1
ATOM 720 N N . ALA A 1 95 ? 7.308 -0.675 -7.726 1.00 88.38 95 ALA A N 1
ATOM 721 C CA . ALA A 1 95 ? 6.162 0.220 -7.850 1.00 88.38 95 ALA A CA 1
ATOM 722 C C . ALA A 1 95 ? 5.978 0.750 -9.278 1.00 88.38 95 ALA A C 1
ATOM 724 O O . ALA A 1 95 ? 4.855 0.976 -9.708 1.00 88.38 95 ALA A O 1
ATOM 725 N N . SER A 1 96 ? 7.073 0.943 -10.020 1.00 87.06 96 SER A N 1
ATOM 726 C CA . SER A 1 96 ? 7.077 1.298 -11.447 1.00 87.06 96 SER A CA 1
ATOM 727 C C . SER A 1 96 ? 8.409 0.891 -12.090 1.00 87.06 96 SER A C 1
ATOM 729 O O . SER A 1 96 ? 9.239 0.241 -11.453 1.00 87.06 96 SER A O 1
ATOM 731 N N . ALA A 1 97 ? 8.645 1.287 -13.344 1.00 86.19 97 ALA A N 1
ATOM 732 C CA . ALA A 1 97 ? 9.933 1.073 -14.007 1.00 86.19 97 ALA A CA 1
ATOM 733 C C . ALA A 1 97 ? 11.114 1.759 -13.289 1.00 86.19 97 ALA A C 1
ATOM 735 O O . ALA A 1 97 ? 12.232 1.250 -13.349 1.00 86.19 97 ALA A O 1
ATOM 736 N N . GLU A 1 98 ? 10.864 2.876 -12.599 1.00 88.12 98 GLU A N 1
ATOM 737 C CA . GLU A 1 98 ? 11.902 3.720 -11.986 1.00 88.12 98 GLU A CA 1
ATOM 738 C C . GLU A 1 98 ? 11.839 3.758 -10.455 1.00 88.12 98 GLU A C 1
ATOM 740 O O . GLU A 1 98 ? 12.720 4.343 -9.829 1.00 88.12 98 GLU A O 1
ATOM 745 N N . HIS A 1 99 ? 10.820 3.134 -9.848 1.00 92.00 99 HIS A N 1
ATOM 746 C CA . HIS A 1 99 ? 10.552 3.267 -8.417 1.00 92.00 99 HIS A CA 1
ATOM 747 C C . HIS A 1 99 ? 10.434 1.924 -7.698 1.00 92.00 99 HIS A C 1
ATOM 749 O O . HIS A 1 99 ? 9.750 1.004 -8.165 1.00 92.00 99 HIS A O 1
ATOM 755 N N . LEU A 1 100 ? 11.038 1.857 -6.512 1.00 94.75 100 LEU A N 1
ATOM 756 C CA . LEU A 1 100 ? 10.768 0.830 -5.509 1.00 94.75 100 LEU A CA 1
ATOM 757 C C . LEU A 1 100 ? 10.023 1.459 -4.336 1.00 94.75 100 LEU A C 1
ATOM 759 O O . LEU A 1 100 ? 10.265 2.615 -4.006 1.00 94.75 100 LEU A O 1
ATOM 763 N N . ILE A 1 101 ? 9.146 0.694 -3.694 1.00 96.38 101 ILE A N 1
ATOM 764 C CA . ILE A 1 101 ? 8.436 1.134 -2.496 1.00 96.38 101 ILE A CA 1
ATOM 765 C C . ILE A 1 101 ? 8.605 0.131 -1.362 1.00 96.38 101 ILE A C 1
ATOM 767 O O . ILE A 1 101 ? 8.520 -1.083 -1.560 1.00 96.38 101 ILE A O 1
ATOM 771 N N . SER A 1 102 ? 8.819 0.650 -0.163 1.00 96.81 102 SER A N 1
ATOM 772 C CA . SER A 1 102 ? 8.650 -0.078 1.087 1.00 96.81 102 SER A CA 1
ATOM 773 C C . SER A 1 102 ? 7.514 0.578 1.857 1.00 96.81 102 SER A C 1
ATOM 775 O O . SER A 1 102 ? 7.409 1.802 1.877 1.00 96.81 102 SER A O 1
ATOM 777 N N . PHE A 1 103 ? 6.640 -0.211 2.467 1.00 97.50 103 PHE A N 1
ATOM 778 C CA . PHE A 1 103 ? 5.552 0.326 3.273 1.00 97.50 103 PHE A CA 1
ATOM 779 C C . PHE A 1 103 ? 5.195 -0.613 4.419 1.00 97.50 103 PHE A C 1
ATOM 781 O O . PHE A 1 103 ? 5.435 -1.817 4.353 1.00 97.50 103 PHE A O 1
ATOM 788 N N . ALA A 1 104 ? 4.604 -0.058 5.468 1.00 96.25 104 ALA A N 1
ATOM 789 C CA . ALA A 1 104 ? 4.099 -0.811 6.602 1.00 96.25 104 ALA A CA 1
ATOM 790 C C . ALA A 1 104 ? 2.693 -0.348 6.969 1.00 96.25 104 ALA A C 1
ATOM 792 O O . ALA A 1 104 ? 2.372 0.838 6.883 1.00 96.25 104 ALA A O 1
ATOM 793 N N . VAL A 1 105 ? 1.878 -1.297 7.416 1.00 94.56 105 VAL A N 1
ATOM 794 C CA . VAL A 1 105 ? 0.549 -1.054 7.966 1.00 94.56 105 VAL A CA 1
ATOM 795 C C . VAL A 1 105 ? 0.572 -1.398 9.449 1.00 94.56 105 VAL A C 1
ATOM 797 O O . VAL A 1 105 ? 0.935 -2.513 9.835 1.00 94.56 105 VAL A O 1
ATOM 800 N N . ARG A 1 106 ? 0.189 -0.429 10.283 1.00 95.50 106 ARG A N 1
ATOM 801 C CA . ARG A 1 106 ? 0.071 -0.569 11.738 1.00 95.50 106 ARG A CA 1
ATOM 802 C C . ARG A 1 106 ? -1.334 -0.219 12.194 1.00 95.50 106 ARG A C 1
ATOM 804 O O . ARG A 1 106 ? -1.827 0.853 11.878 1.00 95.50 106 ARG A O 1
ATOM 811 N N . TRP A 1 107 ? -1.986 -1.081 12.956 1.00 90.19 107 TRP A N 1
ATOM 812 C CA . TRP A 1 107 ? -3.378 -0.859 13.346 1.00 90.19 107 TRP A CA 1
ATOM 813 C C . TRP A 1 107 ? -3.504 -0.032 14.627 1.00 90.19 107 TRP A C 1
ATOM 815 O O . TRP A 1 107 ? -2.904 -0.348 15.654 1.00 90.19 107 TRP A O 1
ATOM 825 N N . HIS A 1 108 ? -4.340 1.006 14.571 1.00 88.00 108 HIS A N 1
ATOM 826 C CA . HIS A 1 108 ? -4.774 1.816 15.707 1.00 88.00 108 HIS A CA 1
ATOM 827 C C . HIS A 1 108 ? -6.296 1.681 15.853 1.00 88.00 108 HIS A C 1
ATOM 829 O O . HIS A 1 108 ? -7.072 2.488 15.337 1.00 88.00 108 HIS A O 1
ATOM 835 N N . GLY A 1 109 ? -6.730 0.611 16.525 1.00 86.56 109 GLY A N 1
ATOM 836 C CA . GLY A 1 109 ? -8.132 0.189 16.500 1.00 86.56 109 GLY A CA 1
ATOM 837 C C . GLY A 1 109 ? -8.521 -0.275 15.094 1.00 86.56 109 GLY A C 1
ATOM 838 O O . GLY A 1 109 ? -7.804 -1.060 14.483 1.00 86.56 109 GLY A O 1
ATOM 839 N N . GLU A 1 110 ? -9.625 0.243 14.562 1.00 85.38 110 GLU A N 1
ATOM 840 C CA . GLU A 1 110 ? -10.098 -0.074 13.203 1.00 85.38 110 GLU A CA 1
ATOM 841 C C . GLU A 1 110 ? -9.359 0.705 12.100 1.00 85.38 110 GLU A C 1
ATOM 843 O O . GLU A 1 110 ? -9.560 0.445 10.915 1.00 85.38 110 GLU A O 1
ATOM 848 N N . LYS A 1 111 ? -8.503 1.669 12.470 1.00 90.06 111 LYS A N 1
ATOM 849 C CA . LYS A 1 111 ? -7.827 2.562 11.524 1.00 90.06 111 LYS A CA 1
ATOM 850 C C . LYS A 1 111 ? -6.379 2.131 11.282 1.00 90.06 111 LYS A C 1
ATOM 852 O O . LYS A 1 111 ? -5.593 2.113 12.234 1.00 90.06 111 LYS A O 1
ATOM 857 N N . PRO A 1 112 ? -5.993 1.813 10.035 1.00 94.75 112 PRO A N 1
ATOM 858 C CA . PRO A 1 112 ? -4.610 1.506 9.710 1.00 94.75 112 PRO A CA 1
ATOM 859 C C . PRO A 1 112 ? -3.781 2.791 9.570 1.00 94.75 112 PRO A C 1
ATOM 861 O O . PRO A 1 112 ? -4.111 3.685 8.794 1.00 94.75 112 PRO A O 1
ATOM 864 N N . ALA A 1 113 ? -2.674 2.875 10.299 1.00 96.12 113 ALA A N 1
ATOM 865 C CA . ALA A 1 113 ? -1.586 3.795 10.021 1.00 96.12 113 ALA A CA 1
ATOM 866 C C . ALA A 1 113 ? -0.697 3.215 8.919 1.00 96.12 113 ALA A C 1
ATOM 868 O O . ALA A 1 113 ? -0.204 2.091 9.028 1.00 96.12 113 ALA A O 1
ATOM 869 N N . LEU A 1 114 ? -0.507 3.994 7.861 1.00 97.62 114 LEU A N 1
ATOM 870 C CA . LEU A 1 114 ? 0.314 3.661 6.712 1.00 97.62 114 LEU A CA 1
ATOM 871 C C . LEU A 1 114 ? 1.621 4.444 6.788 1.00 97.62 114 LEU A C 1
ATOM 873 O O . LEU A 1 114 ? 1.606 5.669 6.870 1.00 97.62 114 LEU A O 1
ATOM 877 N N . LEU A 1 115 ? 2.737 3.728 6.725 1.00 98.38 115 LEU A N 1
ATOM 878 C CA . LEU A 1 115 ? 4.077 4.288 6.601 1.00 98.38 115 LEU A CA 1
ATOM 879 C C . LEU A 1 115 ? 4.632 3.881 5.244 1.00 98.38 115 LEU A C 1
ATOM 881 O O . LEU A 1 115 ? 4.466 2.726 4.857 1.00 98.38 115 LEU A O 1
ATOM 885 N N . TRP A 1 116 ? 5.299 4.786 4.534 1.00 98.50 116 TRP A N 1
ATOM 886 C CA . TRP A 1 116 ? 5.883 4.481 3.229 1.00 98.50 116 TRP A CA 1
ATOM 887 C C . TRP A 1 116 ? 7.234 5.155 3.017 1.00 98.50 116 TRP A C 1
ATOM 889 O O . TRP A 1 116 ? 7.537 6.208 3.578 1.00 98.50 116 TRP A O 1
ATOM 899 N N . GLU A 1 117 ? 8.021 4.539 2.147 1.00 98.38 117 GLU A N 1
ATOM 900 C CA . GLU A 1 117 ? 9.279 5.036 1.619 1.00 98.38 117 GLU A CA 1
ATOM 901 C C . GLU A 1 117 ? 9.410 4.618 0.155 1.00 98.38 117 GLU A C 1
ATOM 903 O O . GLU A 1 117 ? 9.218 3.450 -0.185 1.00 98.38 117 GLU A O 1
ATOM 908 N N . ILE A 1 118 ? 9.743 5.572 -0.708 1.00 98.00 118 ILE A N 1
ATOM 909 C CA . ILE A 1 118 ? 9.888 5.384 -2.146 1.00 98.00 118 ILE A CA 1
ATOM 910 C C . ILE A 1 118 ? 11.328 5.712 -2.537 1.00 98.00 118 ILE A C 1
ATOM 912 O O . ILE A 1 118 ? 11.813 6.821 -2.310 1.00 98.00 118 ILE A O 1
ATOM 916 N N . ASP A 1 119 ? 11.983 4.753 -3.182 1.00 96.31 119 ASP A N 1
ATOM 917 C CA . ASP A 1 119 ? 13.260 4.945 -3.860 1.00 96.31 119 ASP A CA 1
ATOM 918 C C . ASP A 1 119 ? 13.002 5.253 -5.339 1.00 96.31 119 ASP A C 1
ATOM 920 O O . ASP A 1 119 ? 12.222 4.549 -5.982 1.00 96.31 119 ASP A O 1
ATOM 924 N N . GLY A 1 120 ? 13.683 6.255 -5.900 1.00 93.50 120 GLY A N 1
ATOM 925 C CA . GLY A 1 120 ? 13.578 6.631 -7.315 1.00 93.50 120 GLY A CA 1
ATOM 926 C C . GLY A 1 120 ? 13.583 8.149 -7.532 1.00 93.50 120 GLY A C 1
ATOM 927 O O . GLY A 1 120 ? 13.874 8.902 -6.597 1.00 93.50 120 GLY A O 1
ATOM 928 N N . PRO A 1 121 ? 13.292 8.613 -8.761 1.00 92.44 121 PRO A N 1
ATOM 929 C CA . PRO A 1 121 ? 13.082 10.029 -9.052 1.00 92.44 121 PRO A CA 1
ATOM 930 C C . PRO A 1 121 ? 12.000 10.663 -8.162 1.00 92.44 121 PRO A C 1
ATOM 932 O O . PRO A 1 121 ? 11.027 10.028 -7.769 1.00 92.44 121 P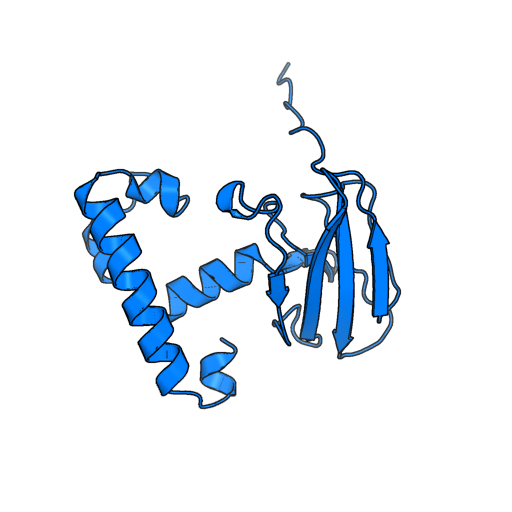RO A O 1
ATOM 935 N N . VAL A 1 122 ? 12.158 11.947 -7.840 1.00 92.25 122 VAL A N 1
ATOM 936 C CA . VAL A 1 122 ? 11.152 12.687 -7.061 1.00 92.25 122 VAL A CA 1
ATOM 937 C C . VAL A 1 122 ? 9.962 13.098 -7.930 1.00 92.25 122 VAL A C 1
ATOM 939 O O . VAL A 1 122 ? 10.075 13.206 -9.150 1.00 92.25 122 VAL A O 1
ATOM 942 N N . GLY A 1 123 ? 8.830 13.398 -7.290 1.00 90.12 123 GLY A N 1
ATOM 943 C CA . GLY A 1 123 ? 7.636 13.925 -7.962 1.00 90.12 123 GLY A CA 1
ATOM 944 C C . GLY A 1 123 ? 6.588 12.872 -8.317 1.00 90.12 123 GLY A C 1
ATOM 945 O O . GLY A 1 123 ? 5.535 13.226 -8.845 1.00 90.12 123 GLY A O 1
ATOM 946 N N . THR A 1 124 ? 6.834 11.599 -7.990 1.00 93.62 124 THR A N 1
ATOM 947 C CA . THR A 1 124 ? 5.780 10.583 -8.019 1.00 93.62 124 THR A CA 1
ATOM 948 C C . THR A 1 124 ? 4.749 10.828 -6.917 1.00 93.62 124 THR A C 1
ATOM 950 O O . THR A 1 124 ? 5.007 11.508 -5.920 1.00 93.62 124 THR A O 1
ATOM 953 N N . ARG A 1 125 ? 3.558 10.268 -7.101 1.00 97.12 125 ARG A N 1
ATOM 954 C CA . ARG A 1 125 ? 2.459 10.336 -6.140 1.00 97.12 125 ARG A CA 1
ATOM 955 C C . ARG A 1 125 ? 2.147 8.937 -5.642 1.00 97.12 125 ARG A C 1
ATOM 957 O O . ARG A 1 125 ? 2.085 8.004 -6.439 1.00 97.12 125 ARG A O 1
ATOM 964 N N . VAL A 1 126 ? 1.908 8.818 -4.345 1.00 97.69 126 VAL A N 1
ATOM 965 C CA . VAL A 1 126 ? 1.435 7.602 -3.691 1.00 97.69 126 VAL A CA 1
ATOM 966 C C . VAL A 1 126 ? -0.007 7.783 -3.241 1.00 97.69 126 VAL A C 1
ATOM 968 O O . VAL A 1 126 ? -0.390 8.859 -2.781 1.00 97.69 126 VAL A O 1
ATOM 971 N N . ALA A 1 127 ? -0.805 6.736 -3.386 1.00 97.56 127 ALA A N 1
ATOM 972 C CA . ALA A 1 127 ? -2.174 6.669 -2.905 1.00 97.56 127 ALA A CA 1
ATOM 973 C C . ALA A 1 127 ? -2.464 5.271 -2.347 1.00 97.56 127 ALA A C 1
ATOM 975 O O . ALA A 1 127 ? -1.696 4.330 -2.556 1.00 97.56 127 ALA A O 1
ATOM 976 N N . ALA A 1 128 ? -3.562 5.154 -1.611 1.00 95.81 128 ALA A N 1
ATOM 977 C CA . ALA A 1 128 ? -4.102 3.880 -1.150 1.00 95.81 128 ALA A CA 1
ATOM 978 C C . ALA A 1 128 ? -5.618 3.895 -1.360 1.00 95.81 128 ALA A C 1
ATOM 980 O O . ALA A 1 128 ? -6.387 3.714 -0.419 1.00 95.81 128 ALA A O 1
ATOM 981 N N . SER A 1 129 ? -6.049 4.177 -2.591 1.00 94.12 129 SER A N 1
ATOM 982 C CA . SER A 1 129 ? -7.417 4.621 -2.899 1.00 94.12 129 SER A CA 1
ATOM 983 C C . SER A 1 129 ? -8.491 3.581 -2.562 1.00 94.12 129 SER A C 1
ATOM 985 O O . SER A 1 129 ? -9.635 3.934 -2.281 1.00 94.12 129 SER A O 1
ATOM 987 N N . ALA A 1 130 ? -8.139 2.293 -2.597 1.00 90.62 130 ALA A N 1
ATOM 988 C CA . ALA A 1 130 ? -9.038 1.201 -2.221 1.00 90.62 130 ALA A CA 1
ATOM 989 C C . ALA A 1 130 ? -9.133 0.993 -0.699 1.00 90.62 130 ALA A C 1
ATOM 991 O O . ALA A 1 130 ? -10.065 0.345 -0.225 1.00 90.62 130 ALA A O 1
ATOM 992 N N . VAL A 1 131 ? -8.178 1.535 0.060 1.00 91.00 131 VAL A N 1
ATOM 993 C CA . VAL A 1 131 ? -8.237 1.604 1.520 1.00 91.00 131 VAL A CA 1
ATOM 994 C C . VAL A 1 131 ? -8.912 2.916 1.897 1.00 91.00 131 VAL A C 1
ATOM 996 O O . VAL A 1 131 ? -10.045 2.887 2.340 1.00 91.00 131 VAL A O 1
ATOM 999 N N . ASP A 1 132 ? -8.294 4.058 1.613 1.00 93.62 132 ASP A N 1
ATOM 1000 C CA . ASP A 1 132 ? -8.829 5.392 1.882 1.00 93.62 132 ASP A CA 1
ATOM 1001 C C . ASP A 1 132 ? -8.859 6.219 0.591 1.00 93.62 132 ASP A C 1
ATOM 1003 O O . ASP A 1 132 ? -7.822 6.650 0.083 1.00 93.62 132 ASP A O 1
ATOM 1007 N N . GLY A 1 133 ? -10.062 6.471 0.071 1.00 92.12 133 GLY A N 1
ATOM 1008 C CA . GLY A 1 133 ? -10.253 7.204 -1.183 1.00 92.12 133 GLY A CA 1
ATOM 1009 C C . GLY A 1 133 ? -9.835 8.679 -1.138 1.00 92.12 133 GLY A C 1
ATOM 1010 O O . GLY A 1 133 ? -9.712 9.297 -2.194 1.00 92.12 133 GLY A O 1
ATOM 1011 N N . ALA A 1 134 ? -9.623 9.254 0.049 1.00 92.38 134 ALA A N 1
ATOM 1012 C CA . ALA A 1 134 ? -9.130 10.620 0.210 1.00 92.38 134 ALA A CA 1
ATOM 1013 C C . ALA A 1 134 ? -7.602 10.685 0.357 1.00 92.38 134 ALA A C 1
ATOM 1015 O O . ALA A 1 134 ? -7.024 11.768 0.236 1.00 92.38 134 ALA A O 1
ATOM 1016 N N . PHE A 1 135 ? -6.933 9.556 0.611 1.00 95.50 135 PHE A N 1
ATOM 1017 C CA . PHE A 1 135 ? -5.494 9.548 0.827 1.00 95.50 135 PHE A CA 1
ATOM 1018 C C . PHE A 1 135 ? -4.709 9.610 -0.487 1.00 95.50 135 PHE A C 1
ATOM 1020 O O . PHE A 1 135 ? -4.793 8.738 -1.352 1.00 95.50 135 PHE A O 1
ATOM 1027 N N . SER A 1 136 ? -3.863 10.632 -0.587 1.00 96.38 136 SER A N 1
ATOM 1028 C CA . SER A 1 136 ? -2.821 10.756 -1.597 1.00 96.38 136 SER A CA 1
ATOM 1029 C C . SER A 1 136 ? -1.696 11.637 -1.054 1.00 96.38 136 SER A C 1
ATOM 1031 O O . SER A 1 136 ? -1.955 12.621 -0.366 1.00 96.38 136 SER A O 1
ATOM 1033 N N . SER A 1 137 ? -0.450 11.344 -1.425 1.00 97.69 137 SER A N 1
ATOM 1034 C CA . SER A 1 137 ? 0.721 12.151 -1.065 1.00 97.69 137 SER A CA 1
ATOM 1035 C C . SER A 1 137 ? 1.754 12.202 -2.193 1.00 97.69 137 SER A C 1
ATOM 1037 O O . SER A 1 137 ? 1.814 11.308 -3.032 1.00 97.69 137 SER A O 1
ATOM 1039 N N . THR A 1 138 ? 2.562 13.260 -2.229 1.00 97.56 138 THR A N 1
ATOM 1040 C CA . THR A 1 138 ? 3.749 13.391 -3.100 1.00 97.56 138 THR A CA 1
ATOM 1041 C C . THR A 1 138 ? 5.058 13.294 -2.316 1.00 97.56 138 THR A C 1
ATOM 1043 O O . THR A 1 138 ? 6.137 13.437 -2.886 1.00 97.56 138 THR A O 1
ATOM 1046 N N . GLU A 1 139 ? 4.974 13.095 -1.001 1.00 97.75 139 GLU A N 1
ATOM 1047 C CA . GLU A 1 139 ? 6.133 12.880 -0.143 1.00 97.75 139 GLU A CA 1
ATOM 1048 C C . GLU A 1 139 ? 6.766 11.521 -0.468 1.00 97.75 139 GLU A C 1
ATOM 1050 O O . GLU A 1 139 ? 6.083 10.493 -0.478 1.00 97.75 139 GLU A O 1
ATOM 1055 N N . MET A 1 140 ? 8.082 11.496 -0.692 1.00 97.25 140 MET A N 1
ATOM 1056 C CA . MET A 1 140 ? 8.811 10.247 -0.967 1.00 97.25 140 MET A CA 1
ATOM 1057 C C . MET A 1 140 ? 8.899 9.341 0.268 1.00 97.25 140 MET A C 1
ATOM 1059 O O . MET A 1 140 ? 9.113 8.141 0.137 1.00 97.25 140 MET A O 1
ATOM 1063 N N . ARG A 1 141 ? 8.740 9.905 1.468 1.00 98.12 141 ARG A N 1
ATOM 1064 C CA . ARG A 1 141 ? 8.653 9.187 2.742 1.00 98.12 141 ARG A CA 1
ATOM 1065 C C . ARG A 1 141 ? 7.580 9.836 3.595 1.00 98.12 141 ARG A C 1
ATOM 1067 O O . ARG A 1 141 ? 7.501 11.059 3.626 1.00 98.12 141 ARG A O 1
ATOM 1074 N N . GLY A 1 142 ? 6.806 9.051 4.326 1.00 97.75 142 GLY A N 1
ATOM 1075 C CA . GLY A 1 142 ? 5.821 9.629 5.224 1.00 97.75 142 GLY A CA 1
ATOM 1076 C C . GLY A 1 142 ? 5.062 8.608 6.040 1.00 97.75 142 GLY A C 1
ATOM 1077 O O . GLY A 1 142 ? 5.229 7.396 5.895 1.00 97.75 142 GLY A O 1
ATOM 1078 N N . GLU A 1 143 ? 4.216 9.144 6.908 1.00 97.69 143 GLU A N 1
ATOM 1079 C CA . GLU A 1 143 ? 3.261 8.382 7.687 1.00 97.69 143 GLU A CA 1
ATOM 1080 C C . GLU A 1 143 ? 1.911 9.094 7.699 1.00 97.69 143 GLU A C 1
ATOM 1082 O O . GLU A 1 143 ? 1.823 10.322 7.632 1.00 97.69 143 GLU A O 1
ATOM 1087 N N . THR A 1 144 ? 0.839 8.315 7.753 1.00 97.38 144 THR A N 1
ATOM 1088 C CA . THR A 1 144 ? -0.517 8.838 7.880 1.00 97.38 144 THR A CA 1
ATOM 1089 C C . THR A 1 144 ? -1.408 7.839 8.601 1.00 97.38 144 THR A C 1
ATOM 1091 O O . THR A 1 144 ? -1.186 6.633 8.519 1.00 97.38 144 THR A O 1
ATOM 1094 N N . LEU A 1 145 ? -2.448 8.327 9.274 1.00 96.19 145 LEU A N 1
ATOM 1095 C CA . LEU A 1 145 ? -3.527 7.485 9.778 1.00 96.19 145 LEU A CA 1
ATOM 1096 C C . LEU A 1 145 ? -4.673 7.512 8.767 1.00 96.19 145 LEU A C 1
ATOM 1098 O O . LEU A 1 145 ? -5.312 8.548 8.590 1.00 96.19 145 LEU A O 1
ATOM 1102 N N . LEU A 1 146 ? -4.936 6.378 8.122 1.00 94.12 146 LEU A N 1
ATOM 1103 C CA . LEU A 1 146 ? -6.007 6.262 7.140 1.00 94.12 146 LEU A CA 1
ATOM 1104 C C . LEU A 1 146 ? -7.372 6.247 7.835 1.00 94.12 146 LEU A C 1
ATOM 1106 O O . LEU A 1 146 ? -7.523 5.787 8.972 1.00 94.12 146 LEU A O 1
ATOM 1110 N N . SER A 1 147 ? -8.395 6.730 7.136 1.00 89.00 147 SER A N 1
ATOM 1111 C CA . SER A 1 147 ? -9.770 6.754 7.643 1.00 89.00 147 SER A CA 1
ATOM 1112 C C . SER A 1 147 ? -10.405 5.361 7.781 1.00 89.00 147 SER A C 1
ATOM 1114 O O . SER A 1 147 ? -11.416 5.237 8.473 1.00 89.00 147 SER A O 1
ATOM 1116 N N . GLY A 1 148 ? -9.771 4.319 7.227 1.00 72.94 148 GLY A N 1
ATOM 1117 C CA . GLY A 1 148 ? -10.304 2.957 7.115 1.00 72.94 148 GLY A CA 1
ATOM 1118 C C . GLY A 1 148 ? -10.881 2.716 5.721 1.00 72.94 148 GLY A C 1
ATOM 1119 O O . GLY A 1 148 ? -10.756 3.577 4.861 1.00 72.94 148 GLY A O 1
ATOM 1120 N N . PHE A 1 149 ? -11.494 1.553 5.488 1.00 67.12 149 PHE A N 1
ATOM 1121 C CA . PHE A 1 149 ? -12.006 1.180 4.165 1.00 67.12 149 PHE A CA 1
ATOM 1122 C C . PHE A 1 149 ? -13.104 2.129 3.689 1.00 67.12 149 PHE A C 1
ATOM 1124 O O . PHE A 1 149 ? -14.163 2.232 4.314 1.00 67.12 149 PHE A O 1
ATOM 1131 N N . ALA A 1 150 ? -12.884 2.772 2.543 1.00 57.97 150 ALA A N 1
ATOM 1132 C CA . ALA A 1 150 ? -13.947 3.447 1.821 1.00 57.97 150 ALA A CA 1
ATOM 1133 C C . ALA A 1 150 ? -15.064 2.430 1.535 1.00 57.97 150 ALA A C 1
ATOM 1135 O O . ALA A 1 150 ? -14.825 1.377 0.938 1.00 57.97 150 ALA A O 1
ATOM 1136 N N . ALA A 1 151 ? -16.289 2.727 1.978 1.00 46.16 151 ALA A N 1
ATOM 1137 C CA . ALA A 1 151 ? -17.438 1.879 1.690 1.00 46.16 151 ALA A CA 1
ATOM 1138 C C . ALA A 1 151 ? -17.522 1.648 0.174 1.00 46.16 151 ALA A C 1
ATOM 1140 O O . ALA A 1 151 ? -17.464 2.601 -0.608 1.00 46.16 151 ALA A O 1
ATOM 1141 N N . ARG A 1 152 ? -17.629 0.375 -0.232 1.00 42.69 152 ARG A N 1
ATOM 1142 C CA . ARG A 1 152 ? -17.750 -0.036 -1.636 1.00 42.69 152 ARG A CA 1
ATOM 1143 C C . ARG A 1 152 ? -18.815 0.839 -2.293 1.00 42.69 152 ARG A C 1
ATOM 1145 O O . ARG A 1 152 ? -19.973 0.790 -1.889 1.00 42.69 152 ARG A O 1
ATOM 1152 N N . GLN A 1 153 ? -18.429 1.653 -3.277 1.00 38.78 153 GLN A N 1
ATOM 1153 C CA . GLN A 1 153 ? -19.395 2.441 -4.036 1.00 38.78 153 GLN A CA 1
ATOM 1154 C C . GLN A 1 153 ? -20.306 1.454 -4.771 1.00 38.78 153 GLN A C 1
ATOM 1156 O O . GLN A 1 153 ? -19.925 0.875 -5.788 1.00 38.78 153 GLN A O 1
ATOM 1161 N N . THR A 1 154 ? -21.502 1.210 -4.236 1.00 35.88 154 THR A N 1
ATOM 1162 C CA . THR A 1 154 ? -22.589 0.585 -4.985 1.00 35.88 154 THR A CA 1
ATOM 1163 C C . THR A 1 154 ? -22.931 1.533 -6.121 1.00 35.88 154 THR A C 1
ATOM 1165 O O . THR A 1 154 ? -23.646 2.519 -5.937 1.00 35.88 154 THR A O 1
ATOM 1168 N N . ALA A 1 155 ? -22.368 1.256 -7.296 1.00 37.78 155 ALA A N 1
ATOM 1169 C CA . ALA A 1 155 ? -22.815 1.850 -8.539 1.00 37.78 155 ALA A CA 1
ATOM 1170 C C . ALA A 1 155 ? -24.281 1.448 -8.725 1.00 37.78 155 ALA A C 1
ATOM 1172 O O . ALA A 1 155 ? -24.601 0.331 -9.128 1.00 37.78 155 ALA A O 1
ATOM 1173 N N . THR A 1 156 ? -25.177 2.356 -8.353 1.00 34.69 156 THR A N 1
ATOM 1174 C CA . THR A 1 156 ? -26.601 2.231 -8.641 1.00 34.69 156 THR A CA 1
ATOM 1175 C C . THR A 1 156 ? -26.742 2.479 -10.138 1.00 34.69 156 THR A C 1
ATOM 1177 O O . THR A 1 156 ? -26.711 3.625 -10.585 1.00 34.69 156 THR A O 1
ATOM 1180 N N . VAL A 1 157 ? -26.796 1.405 -10.925 1.00 39.28 157 VAL A N 1
ATOM 1181 C CA . VAL A 1 157 ? -27.156 1.484 -12.343 1.00 39.28 157 VAL A CA 1
ATOM 1182 C C . VAL A 1 157 ? -28.626 1.907 -12.394 1.00 39.28 157 VAL A C 1
ATOM 1184 O O . VAL A 1 157 ? -29.479 1.229 -11.822 1.00 39.28 157 VAL A O 1
ATOM 1187 N N . LYS A 1 158 ? -28.887 3.076 -12.985 1.00 41.62 158 LYS A N 1
ATOM 1188 C CA . LYS A 1 158 ? -30.234 3.551 -13.327 1.00 41.62 158 LYS A CA 1
ATOM 1189 C C . LYS A 1 158 ? -30.707 2.925 -14.628 1.00 41.62 158 LYS A C 1
ATOM 1191 O O . LYS A 1 158 ? -29.842 2.715 -15.507 1.00 41.62 158 LYS A O 1
#